Protein AF-A0A0B4FR63-F1 (afdb_monomer_lite)

Secondary structure (DSSP, 8-state):
--TTPPPHHHHHHHHHTSTTT-TT-SSPPPHHHHHHHHHS---S-HHHHHHHPPPPPHHHHHHHHHHHHH---TT--TTTTEEEEE---GGGPPPPEEEEEHHHHHHHHHHHHHHHHHTTS--TT-----B-TTSPBP-

Structure (mmCIF, N/CA/C/O backbone):
data_AF-A0A0B4FR63-F1
#
_entry.id   AF-A0A0B4FR63-F1
#
loop_
_atom_site.group_PDB
_atom_site.id
_atom_site.type_symbol
_atom_site.label_atom_id
_atom_site.label_alt_id
_atom_site.label_comp_id
_atom_site.label_asym_id
_atom_site.label_entity_id
_atom_site.label_seq_id
_atom_site.pdbx_PDB_ins_code
_atom_site.Cartn_x
_atom_site.Cartn_y
_atom_site.Cartn_z
_atom_site.occupancy
_atom_site.B_iso_or_equiv
_atom_site.auth_seq_id
_atom_site.auth_comp_id
_atom_site.auth_asym_id
_atom_site.auth_atom_id
_atom_site.pdbx_PDB_model_num
ATOM 1 N N . MET A 1 1 ? -3.859 -12.995 -18.067 1.00 44.59 1 MET A N 1
ATOM 2 C CA . MET A 1 1 ? -3.593 -12.112 -16.910 1.00 44.59 1 MET A CA 1
ATOM 3 C C . MET A 1 1 ? -2.427 -12.689 -16.128 1.00 44.59 1 MET A C 1
ATOM 5 O O . MET A 1 1 ? -2.261 -13.903 -16.166 1.00 44.59 1 MET A O 1
ATOM 9 N N . ALA A 1 2 ? -1.601 -11.862 -15.480 1.00 49.06 2 ALA A N 1
ATOM 10 C CA . ALA A 1 2 ? -0.575 -12.390 -14.583 1.00 49.06 2 ALA A CA 1
ATOM 11 C C . ALA A 1 2 ? -1.277 -13.197 -13.469 1.00 49.06 2 ALA A C 1
ATOM 13 O O . ALA A 1 2 ? -2.209 -12.660 -12.874 1.00 49.06 2 ALA A O 1
ATOM 14 N N . PRO A 1 3 ? -0.892 -14.460 -13.215 1.00 52.97 3 PRO A N 1
ATOM 15 C CA . PRO A 1 3 ? -1.613 -15.349 -12.296 1.00 52.97 3 PRO A CA 1
ATOM 16 C C . PRO A 1 3 ? -1.671 -14.834 -10.847 1.00 52.97 3 PRO A C 1
ATOM 18 O O . PRO A 1 3 ? -2.542 -15.253 -10.097 1.00 52.97 3 PRO A O 1
ATOM 21 N N . ASP A 1 4 ? -0.809 -13.877 -10.488 1.00 72.12 4 ASP A N 1
ATOM 22 C CA . ASP A 1 4 ? -0.713 -13.294 -9.142 1.00 72.12 4 ASP A CA 1
ATOM 23 C C . ASP A 1 4 ? -1.344 -11.891 -9.020 1.00 72.12 4 ASP A C 1
ATOM 25 O O . ASP A 1 4 ? -1.110 -11.194 -8.026 1.00 72.12 4 ASP A O 1
ATOM 29 N N . ALA A 1 5 ? -2.060 -11.424 -10.050 1.00 78.81 5 ALA A N 1
ATOM 30 C CA . ALA A 1 5 ? -2.676 -10.099 -10.061 1.00 78.81 5 ALA A CA 1
ATOM 31 C C . ALA A 1 5 ? -4.055 -10.110 -9.393 1.00 78.81 5 ALA A C 1
ATOM 33 O O . ALA A 1 5 ? -4.851 -11.024 -9.598 1.00 78.81 5 ALA A O 1
ATOM 34 N N . TYR A 1 6 ? -4.350 -9.052 -8.641 1.00 85.44 6 TYR A N 1
ATOM 35 C CA . TYR A 1 6 ? -5.663 -8.856 -8.038 1.00 85.44 6 TYR A CA 1
ATOM 36 C C . TYR A 1 6 ? -6.679 -8.372 -9.069 1.00 85.44 6 TYR A C 1
ATOM 38 O O . TYR A 1 6 ? -6.385 -7.478 -9.867 1.00 85.44 6 TYR A O 1
ATOM 46 N N . THR A 1 7 ? -7.890 -8.925 -9.030 1.00 86.38 7 THR A N 1
ATOM 47 C CA . THR A 1 7 ? -9.009 -8.373 -9.797 1.00 86.38 7 THR A CA 1
ATOM 48 C C . THR A 1 7 ? -9.487 -7.069 -9.165 1.00 86.38 7 THR A C 1
ATOM 50 O O . THR A 1 7 ? -9.298 -6.809 -7.973 1.00 86.38 7 THR A O 1
ATOM 53 N N . LEU A 1 8 ? -10.140 -6.230 -9.961 1.00 85.69 8 LEU A N 1
ATOM 54 C CA . LEU A 1 8 ? -10.740 -4.997 -9.467 1.00 85.69 8 LEU A CA 1
ATOM 55 C C . LEU A 1 8 ? -11.798 -5.277 -8.385 1.00 85.69 8 LEU A C 1
ATOM 57 O O . LEU A 1 8 ? -11.813 -4.605 -7.355 1.00 85.69 8 LEU A O 1
ATOM 61 N N . GLU A 1 9 ? -12.624 -6.305 -8.570 1.00 86.25 9 GLU A N 1
ATOM 62 C CA . GLU A 1 9 ? -13.534 -6.835 -7.548 1.00 86.25 9 GLU A CA 1
ATOM 63 C C . GLU A 1 9 ? -12.838 -7.105 -6.205 1.00 86.25 9 GLU A C 1
ATOM 65 O O . GLU A 1 9 ? -13.319 -6.636 -5.169 1.00 86.25 9 GLU A O 1
ATOM 70 N N . GLN A 1 10 ? -11.697 -7.803 -6.218 1.00 88.31 10 GLN A N 1
ATOM 71 C CA . GLN A 1 10 ? -10.916 -8.116 -5.016 1.00 88.31 10 GLN A CA 1
ATOM 72 C C . GLN A 1 10 ? -10.396 -6.847 -4.333 1.00 88.31 10 GLN A C 1
ATOM 74 O O . GLN A 1 10 ? -10.532 -6.691 -3.118 1.00 88.31 10 GLN A O 1
ATOM 79 N N . VAL A 1 11 ? -9.856 -5.903 -5.110 1.00 89.62 11 VAL A N 1
ATOM 80 C CA . VAL A 1 11 ? -9.369 -4.616 -4.587 1.00 89.62 11 VAL A CA 1
ATOM 81 C C . VAL A 1 11 ? -10.511 -3.819 -3.950 1.00 89.62 11 VAL A C 1
ATOM 83 O O . VAL A 1 11 ? -10.371 -3.298 -2.842 1.00 89.62 11 VAL A O 1
ATOM 86 N N . LEU A 1 12 ? -11.671 -3.753 -4.606 1.00 89.31 12 LEU A N 1
ATOM 87 C CA . LEU A 1 12 ? -12.830 -3.009 -4.110 1.00 89.31 12 LEU A CA 1
ATOM 88 C C . LEU A 1 12 ? -13.507 -3.689 -2.911 1.00 89.31 12 LEU A C 1
ATOM 90 O O . LEU A 1 12 ? -14.084 -3.001 -2.067 1.00 89.31 12 LEU A O 1
ATOM 94 N N . ALA A 1 13 ? -13.447 -5.018 -2.802 1.00 88.56 13 ALA A N 1
ATOM 95 C CA . ALA A 1 13 ? -13.888 -5.741 -1.610 1.00 88.56 13 ALA A CA 1
ATOM 96 C C . ALA A 1 13 ? -13.072 -5.321 -0.378 1.00 88.56 13 ALA A C 1
ATOM 98 O O . ALA A 1 13 ? -13.659 -4.929 0.628 1.00 88.56 13 ALA A O 1
ATOM 99 N N . VAL A 1 14 ? -11.740 -5.289 -0.490 1.00 90.94 14 VAL A N 1
ATOM 100 C CA . VAL A 1 14 ? -10.850 -4.836 0.593 1.00 90.94 14 VAL A CA 1
ATOM 101 C C . VAL A 1 14 ? -11.034 -3.346 0.887 1.00 90.94 14 VAL A C 1
ATOM 103 O O . VAL A 1 14 ? -11.117 -2.954 2.051 1.00 90.94 14 VAL A O 1
ATOM 106 N N . ALA A 1 15 ? -11.162 -2.507 -0.147 1.00 90.94 15 ALA A N 1
ATOM 107 C CA . ALA A 1 15 ? -11.343 -1.065 0.013 1.00 90.94 15 ALA A CA 1
ATOM 108 C C . ALA A 1 15 ? -12.564 -0.721 0.883 1.00 90.94 15 ALA A C 1
ATOM 110 O O . ALA A 1 15 ? -12.473 0.151 1.744 1.00 90.94 15 ALA A O 1
ATOM 111 N N . ARG A 1 16 ? -13.684 -1.436 0.720 1.00 89.56 16 ARG A N 1
ATOM 112 C CA . ARG A 1 16 ? -14.913 -1.236 1.512 1.00 89.56 16 ARG A CA 1
ATOM 113 C C . ARG A 1 16 ? -14.764 -1.538 3.002 1.00 89.56 16 ARG A C 1
ATOM 115 O O . ARG A 1 16 ? -15.549 -1.032 3.794 1.00 89.56 16 ARG A O 1
ATOM 122 N N . SER A 1 17 ? -13.765 -2.324 3.380 1.00 91.19 17 SER A N 1
ATOM 123 C CA . SER A 1 17 ? -13.453 -2.641 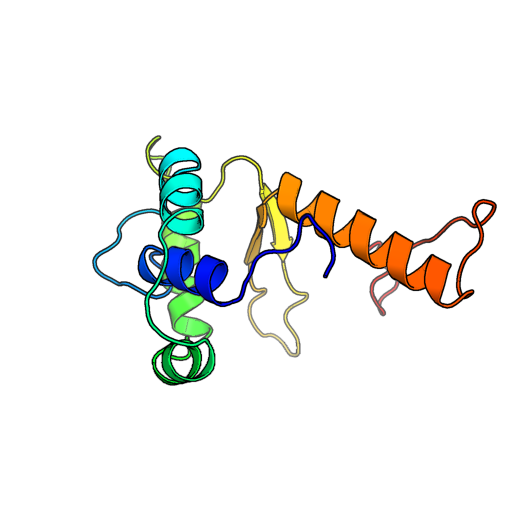4.776 1.00 91.19 17 SER A CA 1
ATOM 124 C C . SER A 1 17 ? -12.266 -1.837 5.306 1.00 91.19 17 SER A C 1
ATOM 126 O O . SER A 1 17 ? -11.777 -2.114 6.397 1.00 91.19 17 SER A O 1
ATOM 128 N N . HIS A 1 18 ? -11.784 -0.839 4.558 1.00 93.75 18 HIS A N 1
ATOM 129 C CA . HIS A 1 18 ? -10.640 -0.028 4.953 1.00 93.75 18 HIS A CA 1
ATOM 130 C C . HIS A 1 18 ? -11.082 1.335 5.517 1.00 93.75 18 HIS A C 1
ATOM 132 O O . HIS A 1 18 ? -11.909 2.010 4.894 1.00 93.75 18 HIS A O 1
ATOM 138 N N . PRO A 1 19 ? -10.456 1.838 6.602 1.00 95.06 19 PRO A N 1
ATOM 139 C CA . PRO A 1 19 ? -10.763 3.145 7.208 1.00 95.06 19 PRO A CA 1
ATOM 140 C C . PRO A 1 19 ? -10.568 4.359 6.284 1.00 95.06 19 PRO A C 1
ATOM 142 O O . PRO A 1 19 ? -10.944 5.477 6.628 1.00 95.06 19 PRO A O 1
ATOM 145 N N . PHE A 1 20 ? -9.959 4.161 5.114 1.00 93.25 20 PHE A N 1
ATOM 146 C CA . PHE A 1 20 ? -9.852 5.202 4.089 1.00 93.25 20 PHE A CA 1
ATOM 147 C C . PHE A 1 20 ? -11.189 5.464 3.395 1.00 93.25 20 PHE A C 1
ATOM 149 O O . PHE A 1 20 ? -11.461 6.603 3.022 1.00 93.25 20 PHE A O 1
ATOM 156 N N . TYR A 1 21 ? -12.019 4.433 3.242 1.00 90.88 21 TYR A N 1
ATOM 157 C CA . TYR A 1 21 ? -13.271 4.504 2.493 1.00 90.88 21 TYR A CA 1
ATOM 158 C C . TYR A 1 21 ? -14.500 4.340 3.391 1.00 90.88 21 TYR A C 1
ATOM 160 O O . TYR A 1 21 ? -15.525 4.965 3.123 1.00 90.88 21 TYR A O 1
ATOM 168 N N . GLU A 1 22 ? -14.394 3.559 4.469 1.00 91.06 22 GLU A N 1
ATOM 169 C CA . GLU A 1 22 ? -15.482 3.311 5.413 1.00 91.06 22 GLU A CA 1
ATOM 170 C C . GLU A 1 22 ? -15.149 3.891 6.793 1.00 91.06 22 GLU A C 1
ATOM 172 O O . GLU A 1 22 ? -14.216 3.460 7.469 1.00 91.06 22 GLU A O 1
ATOM 177 N N . ARG A 1 23 ? -15.922 4.893 7.223 1.00 88.31 23 ARG A N 1
ATOM 178 C CA . ARG A 1 23 ? -15.644 5.660 8.451 1.00 88.31 23 ARG A CA 1
ATOM 179 C C . ARG A 1 23 ? -15.941 4.875 9.721 1.00 88.31 23 ARG A C 1
ATOM 181 O O . ARG A 1 23 ? -15.418 5.228 10.774 1.00 88.31 23 ARG A O 1
ATOM 188 N N . THR A 1 24 ? -16.779 3.848 9.625 1.00 92.50 24 THR A N 1
ATOM 189 C CA . THR A 1 24 ? -17.094 2.958 10.747 1.00 92.50 24 THR A CA 1
ATOM 190 C C . THR A 1 24 ? -15.954 1.987 11.071 1.00 92.50 24 THR A C 1
ATOM 192 O O . THR A 1 24 ? -15.939 1.416 12.158 1.00 92.50 24 THR A O 1
ATOM 195 N N . MET A 1 25 ? -14.963 1.838 10.182 1.00 94.62 25 MET A N 1
ATOM 196 C CA . MET A 1 25 ? -13.803 0.972 10.404 1.00 94.62 25 MET A CA 1
ATOM 197 C C . MET A 1 25 ? -12.711 1.687 11.210 1.00 94.62 25 MET A C 1
ATOM 199 O O . MET A 1 25 ? -12.228 2.765 10.848 1.00 94.62 25 MET A O 1
ATOM 203 N N . THR A 1 26 ? -12.268 1.056 12.297 1.00 95.56 26 THR A N 1
ATOM 204 C CA . THR A 1 26 ? -11.186 1.585 13.143 1.00 95.56 26 THR A CA 1
ATOM 205 C C . THR A 1 26 ? -9.806 1.275 12.564 1.00 95.56 26 THR A C 1
ATOM 207 O O . THR A 1 26 ? -8.968 2.172 12.466 1.00 95.56 26 THR A O 1
ATOM 210 N N . TYR A 1 27 ? -9.578 0.039 12.118 1.00 96.56 27 TYR A N 1
ATOM 211 C CA . TYR A 1 27 ? -8.292 -0.434 11.597 1.00 96.56 27 TYR A CA 1
ATOM 212 C C . TYR A 1 27 ? -8.446 -1.054 10.207 1.00 96.56 27 TYR A C 1
ATOM 214 O O . TYR A 1 27 ? -9.556 -1.450 9.846 1.00 96.56 27 TYR A O 1
ATOM 222 N N . PRO A 1 28 ? -7.362 -1.130 9.414 1.00 95.00 28 PRO A N 1
ATOM 223 C CA . PRO A 1 28 ? -7.358 -1.934 8.199 1.00 95.00 28 PRO A CA 1
ATOM 224 C C . PRO A 1 28 ? -7.667 -3.408 8.508 1.00 95.00 28 PRO A C 1
ATOM 226 O O . PRO A 1 28 ? -7.339 -3.878 9.603 1.00 95.00 28 PRO A O 1
ATOM 229 N N . PRO A 1 29 ? -8.252 -4.150 7.554 1.00 94.19 29 PRO A N 1
ATOM 230 C CA . PRO A 1 29 ? -8.465 -5.582 7.718 1.00 94.19 29 PRO A CA 1
ATOM 231 C C . PRO A 1 29 ? -7.125 -6.303 7.911 1.00 94.19 29 PRO A C 1
ATOM 233 O O . PRO A 1 29 ? -6.096 -5.905 7.361 1.00 94.19 29 PRO A O 1
ATOM 236 N N . ASP A 1 30 ? -7.129 -7.360 8.718 1.00 93.44 30 ASP A N 1
ATOM 237 C CA . ASP A 1 30 ? -5.957 -8.214 8.897 1.00 93.44 30 ASP A CA 1
ATOM 238 C C . ASP A 1 30 ? -5.762 -9.172 7.701 1.00 93.44 30 ASP A C 1
ATOM 240 O O . ASP A 1 30 ? -6.662 -9.312 6.867 1.00 93.44 30 ASP A O 1
ATOM 244 N N . PRO A 1 31 ? -4.599 -9.843 7.576 1.00 90.44 31 PRO A N 1
ATOM 245 C CA . PRO A 1 31 ? -4.329 -10.718 6.434 1.00 90.44 31 PRO A CA 1
ATOM 246 C C . PRO A 1 31 ? -5.358 -11.841 6.239 1.00 90.44 31 PRO A C 1
ATOM 248 O O . PRO A 1 31 ? -5.672 -12.188 5.103 1.00 90.44 31 PRO A O 1
ATOM 251 N N . ALA A 1 32 ? -5.910 -12.386 7.328 1.00 92.50 32 ALA A N 1
ATOM 252 C CA . ALA A 1 32 ? -6.927 -13.432 7.253 1.00 92.50 32 ALA A CA 1
ATOM 253 C C . ALA A 1 32 ? -8.245 -12.886 6.682 1.00 92.50 32 ALA A C 1
ATOM 255 O O . ALA A 1 32 ? -8.842 -13.493 5.794 1.00 92.50 32 ALA A O 1
ATOM 256 N N . THR A 1 33 ? -8.660 -11.704 7.136 1.00 93.50 33 THR A N 1
ATOM 257 C CA . THR A 1 33 ? -9.837 -10.989 6.633 1.00 93.50 33 THR A CA 1
ATOM 258 C C . THR A 1 33 ? -9.648 -10.588 5.172 1.00 93.50 33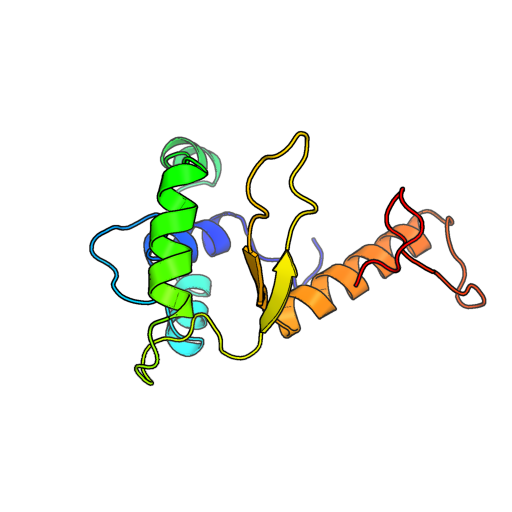 THR A C 1
ATOM 260 O O . THR A 1 33 ? -10.565 -10.736 4.370 1.00 93.50 33 THR A O 1
ATOM 263 N N . VAL A 1 34 ? -8.453 -10.124 4.789 1.00 91.75 34 VAL A N 1
ATOM 264 C CA . VAL A 1 34 ? -8.125 -9.795 3.393 1.00 91.75 34 VAL A CA 1
ATOM 265 C C . VAL A 1 34 ? -8.270 -11.022 2.492 1.00 91.75 34 VAL A C 1
ATOM 267 O O . VAL A 1 34 ? -8.918 -10.914 1.454 1.00 91.75 34 VAL A O 1
ATOM 270 N N . ALA A 1 35 ? -7.742 -12.183 2.893 1.00 90.56 35 ALA A N 1
ATOM 271 C CA . ALA A 1 35 ? -7.885 -13.422 2.124 1.00 90.56 35 ALA A CA 1
ATOM 272 C C . ALA A 1 35 ? -9.363 -13.815 1.943 1.00 90.56 35 ALA A C 1
ATOM 274 O O . ALA A 1 35 ? -9.808 -14.070 0.828 1.00 90.56 35 ALA A O 1
ATOM 275 N N . GLN A 1 36 ? -10.164 -13.744 3.011 1.00 91.44 36 GLN A N 1
ATOM 276 C CA . GLN A 1 36 ? -11.604 -14.024 2.936 1.00 91.44 36 GLN A CA 1
ATOM 277 C C . GLN A 1 36 ? -12.350 -13.062 2.000 1.00 91.44 36 GLN A C 1
ATOM 279 O O . GLN A 1 36 ? -13.220 -13.483 1.238 1.00 91.44 36 GLN A O 1
ATOM 284 N N . LEU A 1 37 ? -12.015 -11.768 2.038 1.00 89.31 37 LEU A N 1
ATOM 285 C CA . LEU A 1 37 ? -12.604 -10.769 1.143 1.00 89.31 37 LEU A CA 1
ATOM 286 C C . LEU A 1 37 ? -12.222 -11.030 -0.319 1.00 89.31 37 LEU A C 1
ATOM 288 O O . LEU A 1 37 ? -13.057 -10.838 -1.202 1.00 89.31 37 LEU A O 1
ATOM 292 N N . GLN A 1 38 ? -10.999 -11.496 -0.572 1.00 86.31 38 GLN A N 1
ATOM 293 C CA . GLN A 1 38 ? -10.515 -11.841 -1.911 1.00 86.31 38 GLN A CA 1
ATOM 294 C C . GLN A 1 38 ? -11.164 -13.107 -2.482 1.00 86.31 38 GLN A C 1
ATOM 296 O O . GLN A 1 38 ? -11.375 -13.177 -3.694 1.00 86.31 38 GLN A O 1
ATOM 301 N N . ASP A 1 39 ? -11.518 -14.065 -1.624 1.00 84.81 39 ASP A N 1
ATOM 302 C CA . ASP A 1 39 ? -12.218 -15.298 -2.007 1.00 84.81 39 ASP A CA 1
ATOM 303 C C . ASP A 1 39 ? -13.735 -15.096 -2.155 1.00 84.81 39 ASP A C 1
ATOM 305 O O . ASP A 1 39 ? -14.441 -15.904 -2.773 1.00 84.81 39 ASP A O 1
ATOM 309 N N . SER A 1 40 ? -14.266 -14.006 -1.595 1.00 72.56 40 SER A N 1
ATOM 310 C CA . SER A 1 40 ? -15.685 -13.691 -1.687 1.00 72.56 40 SER A CA 1
ATOM 311 C C . SER A 1 40 ? -16.074 -13.327 -3.127 1.00 72.56 40 SER A C 1
ATOM 313 O O . SER A 1 40 ? -15.633 -12.331 -3.698 1.00 72.56 40 SER A O 1
ATOM 315 N N . LYS A 1 41 ? -16.941 -14.142 -3.741 1.00 61.19 41 LYS A N 1
ATOM 316 C CA . LYS A 1 41 ? -17.492 -13.860 -5.075 1.00 61.19 41 LYS A CA 1
ATOM 317 C C . LYS A 1 41 ? -18.448 -12.667 -5.003 1.00 61.19 41 LYS A C 1
ATOM 319 O O . LYS A 1 41 ? -19.634 -12.830 -4.696 1.00 61.19 41 LYS A O 1
ATOM 324 N N . ALA A 1 42 ? -17.960 -11.466 -5.297 1.00 58.41 42 ALA A N 1
ATOM 325 C CA . ALA A 1 42 ? -18.822 -10.310 -5.496 1.00 58.41 42 ALA A CA 1
ATOM 326 C C . ALA A 1 42 ? -19.682 -10.524 -6.756 1.00 58.41 42 ALA A C 1
ATOM 328 O O . ALA A 1 42 ? -19.180 -10.776 -7.841 1.00 58.41 42 ALA A O 1
ATOM 329 N N . ARG A 1 43 ? -21.011 -10.439 -6.620 1.00 56.59 43 ARG A N 1
ATOM 330 C CA . ARG A 1 43 ? -21.980 -10.696 -7.710 1.00 56.59 43 ARG A CA 1
ATOM 331 C C . ARG A 1 43 ? -22.219 -9.496 -8.643 1.00 56.59 43 ARG A C 1
ATOM 333 O O . ARG A 1 43 ? -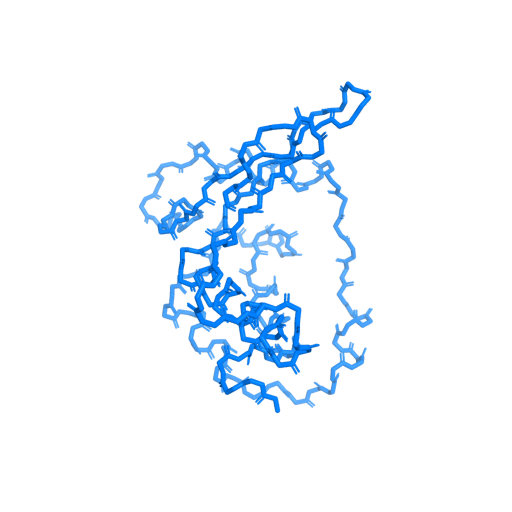23.200 -9.486 -9.381 1.00 56.59 43 ARG A O 1
ATOM 340 N N . ARG A 1 44 ? -21.406 -8.442 -8.561 1.00 58.69 44 ARG A N 1
ATOM 341 C CA . ARG A 1 44 ? -21.585 -7.203 -9.337 1.00 58.69 44 ARG A CA 1
ATOM 342 C C . ARG A 1 44 ? -20.390 -7.020 -10.253 1.00 58.69 44 ARG A C 1
ATOM 344 O O . ARG A 1 44 ? -19.276 -7.040 -9.758 1.00 58.69 44 ARG A O 1
ATOM 351 N N . GLY A 1 45 ? -20.651 -6.779 -11.536 1.00 66.88 45 GLY A N 1
ATOM 352 C CA . GLY A 1 45 ? -19.594 -6.497 -12.501 1.00 66.88 45 GLY A CA 1
ATOM 353 C C . GLY A 1 45 ? -18.783 -5.247 -12.144 1.00 66.88 45 GLY A C 1
ATOM 354 O O . GLY A 1 45 ? -19.319 -4.272 -11.602 1.00 66.88 45 GLY A O 1
ATOM 355 N N . ASP A 1 46 ? -17.501 -5.294 -12.499 1.00 69.69 46 ASP A N 1
ATOM 356 C CA . ASP A 1 46 ? -16.455 -4.291 -12.265 1.00 69.69 46 ASP A CA 1
ATOM 357 C C . ASP A 1 46 ? -16.894 -2.827 -12.456 1.00 69.69 46 ASP A C 1
ATOM 359 O O . ASP A 1 46 ? -16.614 -1.966 -11.618 1.00 69.69 46 ASP A O 1
ATOM 363 N N . GLU A 1 47 ? -17.631 -2.522 -13.527 1.00 74.62 47 GLU A N 1
ATOM 364 C CA . GLU A 1 47 ? -18.026 -1.147 -13.862 1.00 74.62 47 GLU A CA 1
ATOM 365 C C . GLU A 1 47 ? -18.991 -0.535 -12.832 1.00 74.62 47 GLU A C 1
ATOM 367 O O . GLU A 1 47 ? -18.862 0.629 -12.442 1.00 74.62 47 GLU A O 1
ATOM 372 N N . ALA A 1 48 ? -19.951 -1.326 -12.346 1.00 76.31 48 ALA A N 1
ATOM 373 C CA . ALA A 1 48 ? -20.898 -0.876 -11.330 1.00 76.31 48 ALA A CA 1
ATOM 374 C C . ALA A 1 48 ? -20.206 -0.672 -9.975 1.00 76.31 48 ALA A C 1
ATOM 376 O O . ALA A 1 48 ? -20.598 0.201 -9.198 1.00 76.31 48 ALA A O 1
ATOM 377 N N . LEU A 1 49 ? -19.174 -1.472 -9.692 1.00 75.75 49 LEU A N 1
ATOM 378 C CA . LEU A 1 49 ? -18.381 -1.361 -8.475 1.00 75.75 49 LEU A CA 1
ATOM 379 C C . LEU A 1 49 ? -17.509 -0.100 -8.486 1.00 75.75 49 LEU A C 1
ATOM 381 O O . LEU A 1 49 ? -17.506 0.630 -7.496 1.00 75.75 49 LEU A O 1
ATOM 385 N N . LEU A 1 50 ? -16.841 0.195 -9.605 1.00 81.62 50 LEU A N 1
ATOM 386 C CA . LEU A 1 50 ? -16.048 1.416 -9.782 1.00 81.62 50 LEU A CA 1
ATOM 387 C C . LEU A 1 50 ? -16.890 2.683 -9.633 1.00 81.62 50 LEU A C 1
ATOM 389 O O . LEU A 1 50 ? -16.507 3.585 -8.895 1.00 81.62 50 LEU A O 1
ATOM 393 N N . LYS A 1 51 ? -18.057 2.748 -10.287 1.00 84.94 51 LYS A N 1
ATOM 394 C CA . LYS A 1 51 ? -18.949 3.923 -10.215 1.00 84.94 51 LYS A CA 1
ATOM 395 C C . LYS A 1 51 ? -19.468 4.190 -8.801 1.00 84.94 51 LYS A C 1
ATOM 397 O O . LYS A 1 51 ? -19.764 5.331 -8.462 1.00 84.94 51 LYS A O 1
ATOM 402 N N . ALA A 1 52 ? -19.585 3.149 -7.979 1.00 81.25 52 ALA A N 1
ATOM 403 C CA . ALA A 1 52 ? -20.001 3.277 -6.587 1.00 81.25 52 ALA A CA 1
ATOM 404 C C . ALA A 1 52 ? -18.859 3.714 -5.650 1.00 81.25 52 ALA A C 1
ATOM 406 O O . ALA A 1 52 ? -19.127 4.119 -4.514 1.00 81.25 52 ALA A O 1
ATOM 407 N N . GLN A 1 53 ? -17.600 3.632 -6.094 1.00 84.75 53 GLN A N 1
ATOM 408 C CA . GLN A 1 53 ? -16.446 3.959 -5.269 1.00 84.75 53 GLN A CA 1
ATOM 409 C C . GLN A 1 53 ? -16.309 5.475 -5.116 1.00 84.75 53 GLN A C 1
ATOM 411 O O . GLN A 1 53 ? -16.089 6.209 -6.079 1.00 84.75 53 GLN A O 1
ATOM 416 N N . LYS A 1 54 ? -16.417 5.959 -3.877 1.00 84.25 54 LYS A N 1
ATOM 417 C CA . LYS A 1 54 ? -16.287 7.389 -3.586 1.00 84.25 54 LYS A CA 1
ATOM 418 C C . LYS A 1 54 ? -14.824 7.829 -3.715 1.00 84.25 54 LYS A C 1
ATOM 420 O O . LYS A 1 54 ? -13.960 7.209 -3.089 1.00 84.25 54 LYS A O 1
ATOM 425 N N . PRO A 1 55 ? -14.538 8.917 -4.451 1.00 88.25 55 PRO A N 1
ATOM 426 C CA . PRO A 1 55 ? -13.221 9.537 -4.431 1.00 88.25 55 PRO A CA 1
ATOM 427 C C . PRO A 1 55 ? -12.849 9.984 -3.013 1.00 88.25 55 PRO A C 1
ATOM 429 O O . PRO A 1 55 ? -13.696 10.488 -2.271 1.00 88.25 55 PRO A O 1
ATOM 432 N N . ILE A 1 56 ? -11.576 9.832 -2.648 1.00 89.81 56 ILE A N 1
ATOM 433 C CA . ILE A 1 56 ? -11.037 10.340 -1.383 1.00 89.81 56 ILE A CA 1
ATOM 434 C C . ILE A 1 56 ? -10.243 11.616 -1.650 1.00 89.81 56 ILE A C 1
ATOM 436 O O . ILE A 1 56 ? -9.420 11.681 -2.563 1.00 89.81 56 ILE A O 1
ATOM 440 N N . CYS A 1 57 ? -10.436 12.617 -0.797 1.00 89.88 57 CYS A N 1
ATOM 441 C CA . CYS A 1 57 ? -9.626 13.826 -0.797 1.00 89.88 57 CYS A CA 1
ATOM 442 C C . CYS A 1 57 ? -8.324 13.621 -0.011 1.00 89.88 57 CYS A C 1
ATOM 444 O O . CYS A 1 57 ? -8.336 13.114 1.113 1.00 89.88 57 CYS A O 1
ATOM 446 N N . LYS A 1 58 ? -7.205 14.132 -0.542 1.00 86.81 58 LYS A N 1
ATOM 447 C CA . LYS A 1 58 ? -5.873 14.073 0.098 1.00 86.81 58 LYS A CA 1
ATOM 448 C C . LYS A 1 58 ? -5.894 14.526 1.569 1.00 86.81 58 LYS A C 1
ATOM 450 O O . LYS A 1 58 ? -5.269 13.902 2.420 1.00 86.81 58 LYS A O 1
ATOM 455 N N . ARG A 1 59 ? -6.657 15.581 1.883 1.00 88.38 59 ARG A N 1
ATOM 456 C CA . ARG A 1 59 ? -6.831 16.102 3.252 1.00 88.38 59 ARG A CA 1
ATOM 457 C C . ARG A 1 59 ? -7.419 15.069 4.216 1.00 88.38 59 ARG A C 1
ATOM 459 O O . ARG A 1 59 ? -6.988 14.994 5.362 1.00 88.38 59 ARG A O 1
ATOM 466 N N . ASP A 1 60 ? -8.414 14.311 3.773 1.00 89.94 60 ASP A N 1
ATOM 467 C CA . ASP A 1 60 ? -9.097 13.339 4.627 1.00 89.94 60 ASP A CA 1
ATOM 468 C C . ASP A 1 60 ? -8.235 12.087 4.799 1.00 89.94 60 ASP A C 1
ATOM 470 O O . ASP A 1 60 ? -8.123 11.565 5.908 1.00 89.94 60 ASP A O 1
ATOM 474 N N . LEU A 1 61 ? -7.520 11.697 3.739 1.00 91.00 61 LEU A N 1
ATOM 475 C CA . LEU A 1 61 ? -6.522 10.635 3.789 1.00 91.00 61 LEU A CA 1
ATOM 476 C C . LEU A 1 61 ? -5.450 10.920 4.854 1.00 91.00 61 LEU A C 1
ATOM 478 O O . LEU A 1 61 ? -5.160 10.050 5.670 1.00 91.00 61 LEU A O 1
ATOM 482 N N . TYR A 1 62 ? -4.926 12.149 4.924 1.00 90.00 62 TYR A N 1
ATOM 483 C CA . TYR A 1 62 ? -3.935 12.519 5.942 1.00 90.00 62 TYR A CA 1
ATOM 484 C C . TYR A 1 62 ? -4.415 12.329 7.373 1.00 90.00 62 TYR A C 1
ATOM 486 O O . TYR A 1 62 ? -3.655 11.829 8.198 1.00 90.00 62 TYR A O 1
ATOM 494 N N . LYS A 1 63 ? -5.665 12.696 7.671 1.00 92.81 63 LYS A N 1
ATOM 495 C CA . LYS A 1 63 ? -6.226 12.531 9.018 1.00 92.81 63 LYS A CA 1
ATOM 496 C C . LYS A 1 63 ? -6.246 11.059 9.424 1.00 92.81 63 LYS A C 1
ATOM 498 O O . LYS A 1 63 ? -5.857 10.722 10.540 1.00 92.81 63 LYS A O 1
ATOM 503 N N . VAL A 1 64 ? -6.661 10.183 8.507 1.00 95.06 64 VAL A N 1
ATOM 504 C CA . VAL A 1 64 ? -6.709 8.738 8.763 1.00 95.06 64 VAL A CA 1
ATOM 505 C C . VAL A 1 64 ? -5.301 8.157 8.884 1.00 95.06 64 VAL A C 1
ATOM 507 O O . VAL A 1 64 ? -5.039 7.414 9.826 1.00 95.06 64 VAL A O 1
ATOM 510 N N . ILE A 1 65 ? -4.377 8.529 7.994 1.00 94.06 65 ILE A N 1
ATOM 511 C CA . ILE A 1 65 ? -2.978 8.081 8.051 1.00 94.06 65 ILE A CA 1
ATOM 512 C C . ILE A 1 65 ? -2.324 8.510 9.364 1.00 94.06 65 ILE A C 1
ATOM 514 O O . ILE A 1 65 ? -1.736 7.677 10.042 1.00 94.06 65 ILE A O 1
ATOM 518 N N . GLN A 1 66 ? -2.447 9.780 9.752 1.00 93.50 66 GLN A N 1
ATOM 519 C CA . GLN A 1 66 ? -1.854 10.292 10.987 1.00 93.50 66 GLN A CA 1
ATOM 520 C C . GLN A 1 66 ? -2.365 9.521 12.209 1.00 93.50 66 GLN A C 1
ATOM 522 O O . GLN A 1 66 ? -1.570 9.133 13.062 1.00 93.50 66 GLN A O 1
ATOM 527 N N . ARG A 1 67 ? -3.675 9.241 12.268 1.00 95.81 67 ARG A N 1
ATOM 528 C CA . ARG A 1 67 ? -4.259 8.385 13.309 1.00 95.81 67 ARG A CA 1
ATOM 529 C C . ARG A 1 67 ? -3.624 6.993 13.296 1.00 95.81 67 ARG A C 1
ATOM 531 O O . ARG A 1 67 ? -3.122 6.551 14.319 1.00 95.81 67 ARG A O 1
ATOM 538 N N . LEU A 1 68 ? -3.629 6.314 12.149 1.00 96.12 68 LEU A N 1
ATOM 539 C CA . LEU A 1 68 ? -3.155 4.931 12.029 1.00 96.12 68 LEU A CA 1
ATOM 540 C C . LEU A 1 68 ? -1.642 4.781 12.243 1.00 96.12 68 LEU A C 1
ATOM 542 O O . LEU A 1 68 ? -1.189 3.727 12.675 1.00 96.12 68 LEU A O 1
ATOM 546 N N . VAL A 1 69 ? -0.839 5.799 11.937 1.00 94.06 69 VAL A N 1
ATOM 547 C CA . VAL A 1 69 ? 0.608 5.761 12.186 1.00 94.06 69 VAL A CA 1
ATOM 548 C C . VAL A 1 69 ? 0.909 5.920 13.675 1.00 94.06 69 VAL A C 1
ATOM 550 O O . VAL A 1 69 ? 1.758 5.198 14.195 1.00 94.06 69 VAL A O 1
ATOM 553 N N . ASN A 1 70 ? 0.204 6.825 14.356 1.00 94.56 70 ASN A N 1
ATOM 554 C CA . ASN A 1 70 ? 0.446 7.128 15.768 1.00 94.56 70 ASN A CA 1
ATOM 555 C C . ASN A 1 70 ? -0.215 6.129 16.729 1.00 94.56 70 ASN A C 1
ATOM 557 O O . ASN A 1 70 ? 0.177 6.054 17.889 1.00 94.56 70 ASN A O 1
ATOM 561 N N . ASP A 1 71 ? -1.200 5.363 16.260 1.00 96.25 71 ASP A N 1
ATOM 562 C CA . ASP A 1 71 ? -1.846 4.324 17.055 1.00 96.25 71 ASP A CA 1
ATOM 563 C C . ASP A 1 71 ? -0.961 3.065 17.151 1.00 96.25 71 ASP A C 1
ATOM 565 O O . ASP A 1 71 ? -0.550 2.465 16.145 1.00 96.25 71 ASP A O 1
ATOM 569 N N . VAL A 1 72 ? -0.645 2.679 18.388 1.00 95.06 72 VAL A N 1
ATOM 570 C CA . VAL A 1 72 ? 0.205 1.534 18.740 1.00 95.06 72 VAL A CA 1
ATOM 571 C C . VAL A 1 72 ? -0.582 0.318 19.228 1.00 95.06 72 VAL A C 1
ATOM 573 O O . VAL A 1 72 ? 0.040 -0.668 19.621 1.00 95.06 72 VAL A O 1
ATOM 576 N N . ASP A 1 73 ? -1.917 0.349 19.175 1.00 96.75 73 ASP A N 1
ATOM 577 C CA . ASP A 1 73 ? -2.748 -0.808 19.502 1.00 96.75 73 ASP A CA 1
ATOM 578 C C . ASP A 1 73 ? -2.338 -2.023 18.641 1.00 96.75 73 ASP A C 1
ATOM 580 O O . ASP A 1 73 ? -2.179 -1.903 17.420 1.00 96.75 73 ASP A O 1
ATOM 584 N N . PRO A 1 74 ? -2.160 -3.216 19.233 1.00 93.00 74 PRO A N 1
ATOM 585 C CA . PRO A 1 74 ? -1.735 -4.405 18.500 1.00 93.00 74 PRO A CA 1
ATOM 586 C C . PRO A 1 74 ? -2.720 -4.850 17.409 1.00 93.00 74 PRO A C 1
ATOM 588 O O . PRO A 1 74 ? -2.313 -5.575 16.498 1.00 93.00 74 PRO A O 1
ATOM 591 N N . LYS A 1 75 ? -3.990 -4.436 17.454 1.00 94.19 75 LYS A N 1
ATOM 592 C CA . LYS A 1 75 ? -4.989 -4.693 16.405 1.00 94.19 75 LYS A CA 1
ATOM 593 C C . LYS A 1 75 ? -4.772 -3.821 15.173 1.00 94.19 75 LYS A C 1
ATOM 595 O O . LYS A 1 75 ? -5.227 -4.184 14.092 1.00 94.19 75 LYS A O 1
ATOM 600 N N . ASN A 1 76 ? -4.050 -2.711 15.300 1.00 96.00 76 ASN A N 1
ATOM 601 C CA . ASN A 1 76 ? -3.717 -1.857 14.174 1.00 96.00 76 ASN A CA 1
ATOM 602 C C . ASN A 1 76 ? -2.683 -2.536 13.262 1.00 96.00 76 ASN A C 1
ATOM 604 O O . ASN A 1 76 ? -1.499 -2.659 13.586 1.00 96.00 76 ASN A O 1
ATOM 608 N N . THR A 1 77 ? -3.126 -2.982 12.092 1.00 94.06 77 THR A N 1
ATOM 609 C CA . THR A 1 77 ? -2.281 -3.663 11.101 1.00 94.06 77 THR A CA 1
ATOM 610 C C . THR A 1 77 ? -1.567 -2.705 10.151 1.00 94.06 77 THR A C 1
ATOM 612 O O . THR A 1 77 ? -0.663 -3.133 9.443 1.00 94.06 77 THR A O 1
ATOM 615 N N . TYR A 1 78 ? -1.886 -1.406 10.175 1.00 94.69 78 TYR A N 1
ATOM 616 C CA . TYR A 1 78 ? -1.457 -0.437 9.159 1.00 94.69 78 TYR A CA 1
ATOM 617 C C . TYR A 1 78 ? 0.067 -0.324 8.974 1.00 94.69 78 TYR A C 1
ATOM 619 O O . TYR A 1 78 ? 0.547 -0.053 7.878 1.00 94.69 78 TYR A O 1
ATOM 627 N N . ARG A 1 79 ? 0.843 -0.527 10.047 1.00 91.81 79 ARG A N 1
ATOM 628 C CA . ARG A 1 79 ? 2.316 -0.435 10.033 1.00 91.81 79 ARG A CA 1
ATOM 629 C C . ARG A 1 79 ? 3.019 -1.791 9.931 1.00 91.81 79 ARG A C 1
ATOM 631 O O . ARG A 1 79 ? 4.246 -1.845 9.988 1.00 91.81 79 ARG A O 1
ATOM 638 N N . LYS A 1 80 ? 2.275 -2.894 9.844 1.00 93.00 80 LYS A N 1
ATOM 639 C CA . LYS A 1 80 ? 2.847 -4.243 9.881 1.00 93.00 80 LYS A CA 1
ATOM 640 C C . LYS A 1 80 ? 3.231 -4.684 8.476 1.00 93.00 80 LYS A C 1
ATOM 642 O O . LYS A 1 80 ? 2.395 -4.681 7.588 1.00 93.00 80 LYS A O 1
ATOM 647 N N . GLY A 1 81 ? 4.485 -5.100 8.297 1.00 90.81 81 GLY A N 1
ATOM 648 C CA . GLY A 1 81 ? 4.934 -5.686 7.031 1.00 90.81 81 GLY A CA 1
ATOM 649 C C . GLY A 1 81 ? 4.906 -4.714 5.850 1.00 90.81 81 GLY A C 1
ATOM 650 O O . GLY A 1 81 ? 4.646 -5.141 4.732 1.00 90.81 81 GLY A O 1
ATOM 651 N N . VAL A 1 82 ? 5.177 -3.424 6.085 1.00 92.00 82 VAL A N 1
ATOM 652 C CA . VAL A 1 82 ? 5.123 -2.385 5.045 1.00 92.00 82 VAL A CA 1
ATOM 653 C C . VAL A 1 82 ? 6.498 -1.808 4.714 1.00 92.00 82 VAL A C 1
ATOM 655 O O . VAL A 1 82 ? 7.346 -1.625 5.589 1.00 92.00 82 VAL A O 1
ATOM 658 N N . TYR A 1 83 ? 6.702 -1.461 3.447 1.00 89.31 83 TYR A N 1
ATOM 659 C CA . TYR A 1 83 ? 7.716 -0.502 3.033 1.00 89.31 83 TYR A CA 1
ATOM 660 C C . TYR A 1 83 ? 7.134 0.902 3.132 1.00 89.31 83 TYR A C 1
ATOM 662 O O . TYR A 1 83 ? 6.148 1.229 2.471 1.00 89.31 83 TYR A O 1
ATOM 670 N N . THR A 1 84 ? 7.761 1.736 3.955 1.00 87.56 84 THR A N 1
ATOM 671 C CA . THR A 1 84 ? 7.354 3.127 4.116 1.00 87.56 84 THR A CA 1
ATOM 672 C C . THR A 1 84 ? 8.077 4.029 3.122 1.00 87.56 84 THR A C 1
ATOM 674 O O . THR A 1 84 ? 9.297 3.942 2.931 1.00 87.56 84 THR A O 1
ATOM 677 N N . SER A 1 85 ? 7.314 4.912 2.486 1.00 83.31 85 SER A N 1
ATOM 678 C CA . SER A 1 85 ? 7.827 5.977 1.630 1.00 83.31 85 SER A CA 1
ATOM 679 C C . SER A 1 85 ? 7.007 7.252 1.807 1.00 83.31 85 SER A C 1
ATOM 681 O O . SER A 1 85 ? 5.925 7.251 2.399 1.00 83.31 85 SER A O 1
ATOM 683 N N . ILE A 1 86 ? 7.551 8.364 1.321 1.00 82.12 86 ILE A N 1
ATOM 684 C CA . ILE A 1 86 ? 6.851 9.641 1.261 1.00 82.12 86 ILE A CA 1
ATOM 685 C C . ILE A 1 86 ? 6.961 10.207 -0.154 1.00 82.12 86 ILE A C 1
ATOM 687 O O . ILE A 1 86 ? 7.974 10.018 -0.825 1.00 82.12 86 ILE A O 1
ATOM 691 N N . THR A 1 87 ? 5.946 10.925 -0.627 1.00 75.38 87 THR A N 1
ATOM 692 C CA . THR A 1 87 ? 6.094 11.724 -1.857 1.00 75.38 87 THR A CA 1
ATOM 693 C C . THR A 1 87 ? 6.958 12.947 -1.586 1.00 75.38 87 THR A C 1
ATOM 695 O O . THR A 1 87 ? 6.819 13.541 -0.521 1.00 75.38 87 THR A O 1
ATOM 698 N N . GLY A 1 88 ? 7.696 13.435 -2.584 1.00 66.56 88 GLY A N 1
ATOM 699 C CA . GLY A 1 88 ? 8.522 14.644 -2.464 1.00 66.56 88 GLY A CA 1
ATOM 700 C C . GLY A 1 88 ? 7.782 15.960 -2.170 1.00 66.56 88 GLY A C 1
ATOM 701 O O . GLY A 1 88 ? 8.444 16.966 -1.979 1.00 66.56 88 GLY A O 1
ATOM 702 N N . GLY A 1 89 ? 6.440 15.977 -2.116 1.00 62.78 89 GLY A N 1
ATOM 703 C CA . GLY A 1 89 ? 5.671 17.165 -1.725 1.00 62.78 89 GLY A CA 1
ATOM 704 C C . GLY A 1 89 ? 5.899 18.348 -2.672 1.00 62.78 89 GLY A C 1
ATOM 705 O O . GLY A 1 89 ? 6.586 19.304 -2.333 1.00 62.78 89 GLY A O 1
ATOM 706 N N . GLY A 1 90 ? 5.345 18.289 -3.888 1.00 56.91 90 GLY A N 1
ATOM 707 C CA . GLY A 1 90 ? 5.517 19.372 -4.866 1.00 56.91 90 GLY A CA 1
ATOM 708 C C . GLY A 1 90 ? 5.059 20.743 -4.337 1.00 56.91 90 GLY A C 1
ATOM 709 O O . GLY A 1 90 ? 4.061 20.824 -3.620 1.00 56.91 90 GLY A O 1
ATOM 710 N N . HIS A 1 91 ? 5.781 21.809 -4.709 1.00 56.62 91 HIS A N 1
ATOM 711 C CA . HIS A 1 91 ? 5.457 23.228 -4.456 1.00 56.62 91 HIS A CA 1
ATOM 712 C C . HIS A 1 91 ? 5.066 23.573 -3.001 1.00 56.62 91 HIS A C 1
ATOM 714 O O . HIS A 1 91 ? 4.110 24.307 -2.766 1.00 56.62 91 HIS A O 1
ATOM 720 N N . GLY A 1 92 ? 5.782 23.030 -2.010 1.00 64.06 92 GLY A N 1
ATOM 721 C CA . GLY A 1 92 ? 5.531 23.319 -0.588 1.00 64.06 92 GLY A CA 1
ATOM 722 C C . GLY 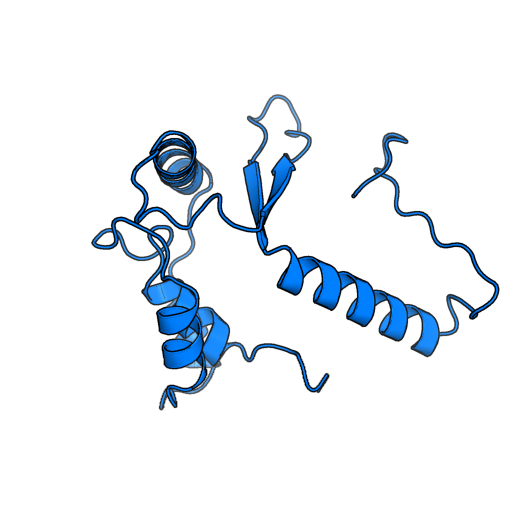A 1 92 ? 4.349 22.553 0.021 1.00 64.06 92 GLY A C 1
ATOM 723 O O . GLY A 1 92 ? 3.967 22.806 1.162 1.00 64.06 92 GLY A O 1
ATOM 724 N N . GLY A 1 93 ? 3.763 21.603 -0.714 1.00 67.94 93 GLY A N 1
ATOM 725 C CA . GLY A 1 93 ? 2.732 20.717 -0.189 1.00 67.94 93 GLY A CA 1
ATOM 726 C C . GLY A 1 93 ? 3.300 19.665 0.765 1.00 67.94 93 GLY A C 1
ATOM 727 O O . GLY A 1 93 ? 4.396 19.148 0.562 1.00 67.94 93 GLY A O 1
ATOM 728 N N . THR A 1 94 ? 2.520 19.275 1.776 1.00 72.69 94 THR A N 1
ATOM 729 C CA . THR A 1 94 ? 2.915 18.202 2.699 1.00 72.69 94 THR A CA 1
ATOM 730 C C . THR A 1 94 ? 3.204 16.905 1.920 1.00 72.69 94 THR A C 1
ATOM 732 O O . THR A 1 94 ? 2.395 16.519 1.059 1.00 72.69 94 THR A O 1
ATOM 735 N N . PRO A 1 95 ? 4.331 16.223 2.200 1.00 77.25 95 PRO A N 1
ATOM 736 C CA . PRO A 1 95 ? 4.603 14.865 1.737 1.00 77.25 95 PRO A CA 1
ATOM 737 C C . PRO A 1 95 ? 3.474 13.905 2.117 1.00 77.25 95 PRO A C 1
ATOM 739 O O . PRO A 1 95 ? 2.939 13.967 3.222 1.00 77.25 95 PRO A O 1
ATOM 742 N N . LEU A 1 96 ? 3.040 13.039 1.205 1.00 80.38 96 LEU A N 1
ATOM 743 C CA . LEU A 1 96 ? 2.081 11.977 1.495 1.00 80.38 96 LEU A CA 1
ATOM 744 C C . LEU A 1 96 ? 2.836 10.711 1.873 1.00 80.38 96 LEU A C 1
ATOM 746 O O . LEU A 1 96 ? 3.707 10.284 1.125 1.00 80.38 96 LEU A O 1
ATOM 750 N N . PHE A 1 97 ? 2.497 10.145 3.028 1.00 85.88 97 PHE A N 1
ATOM 751 C CA . PHE A 1 97 ? 3.045 8.884 3.507 1.00 85.88 97 PHE A CA 1
ATOM 752 C C . PHE A 1 97 ? 2.343 7.702 2.837 1.00 85.88 97 PHE A C 1
ATOM 754 O O . PHE A 1 97 ? 1.115 7.660 2.778 1.00 85.88 97 PHE A O 1
ATOM 761 N N . PHE A 1 98 ? 3.129 6.730 2.391 1.00 85.56 98 PHE A N 1
ATOM 762 C CA . PHE A 1 98 ? 2.669 5.467 1.833 1.00 85.56 98 PHE A CA 1
ATOM 763 C C . PHE A 1 98 ? 3.233 4.317 2.665 1.00 85.56 98 PHE A C 1
ATOM 765 O O . PHE A 1 98 ? 4.434 4.261 2.928 1.00 85.56 98 PHE A O 1
ATOM 772 N N . ALA A 1 99 ? 2.351 3.408 3.073 1.00 90.25 99 ALA A N 1
ATOM 773 C CA . ALA A 1 99 ? 2.686 2.153 3.734 1.00 90.25 99 ALA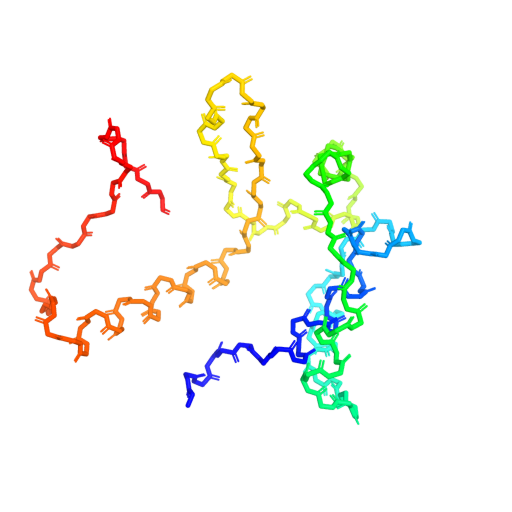 A CA 1
ATOM 774 C C . ALA A 1 99 ? 2.297 1.004 2.801 1.00 90.25 99 ALA A C 1
ATOM 776 O O . ALA A 1 99 ? 1.201 0.458 2.895 1.00 90.25 99 ALA A O 1
ATOM 777 N N . THR A 1 100 ? 3.177 0.693 1.854 1.00 88.69 100 THR A N 1
ATOM 778 C CA . THR A 1 100 ? 2.926 -0.355 0.859 1.00 88.69 100 THR A CA 1
ATOM 779 C C . THR A 1 100 ? 3.284 -1.711 1.446 1.00 88.69 100 THR A C 1
ATOM 781 O O . THR A 1 100 ? 4.380 -1.862 1.985 1.00 88.69 100 THR A O 1
ATOM 784 N N . ASP A 1 101 ? 2.412 -2.709 1.311 1.00 90.56 101 ASP A N 1
ATOM 785 C CA . ASP A 1 101 ? 2.706 -4.076 1.746 1.00 90.56 101 ASP A CA 1
ATOM 786 C C . ASP A 1 101 ? 3.989 -4.619 1.084 1.00 90.56 101 ASP A C 1
ATOM 788 O O . ASP A 1 101 ? 4.223 -4.453 -0.117 1.00 90.56 101 ASP A O 1
ATOM 792 N N . VAL A 1 102 ? 4.855 -5.262 1.873 1.00 90.69 102 VAL A N 1
ATOM 793 C CA . VAL A 1 102 ? 6.165 -5.757 1.416 1.00 90.69 102 VAL A CA 1
ATOM 794 C C . VAL A 1 102 ? 6.018 -6.818 0.324 1.00 90.69 102 VAL A C 1
ATOM 796 O O . VAL A 1 102 ? 6.812 -6.828 -0.623 1.00 90.69 102 VAL A O 1
ATOM 799 N N . ALA A 1 103 ? 5.036 -7.713 0.433 1.00 89.25 103 ALA A N 1
ATOM 800 C CA . ALA A 1 103 ? 4.846 -8.806 -0.515 1.00 89.25 103 ALA A CA 1
ATOM 801 C C . ALA A 1 103 ? 4.191 -8.321 -1.815 1.00 89.25 103 ALA A C 1
ATOM 803 O O . ALA A 1 103 ? 4.605 -8.726 -2.904 1.00 89.25 103 ALA A O 1
ATOM 804 N N . GLU A 1 104 ? 3.206 -7.430 -1.729 1.00 86.62 104 GLU A N 1
ATOM 805 C CA . GLU A 1 104 ? 2.632 -6.728 -2.880 1.00 86.62 104 GLU A CA 1
ATOM 806 C C . GLU A 1 104 ? 3.699 -5.925 -3.629 1.00 86.62 104 GLU A C 1
ATOM 808 O O . GLU A 1 104 ? 3.872 -6.094 -4.835 1.00 86.62 104 GLU A O 1
ATOM 813 N N . ASN A 1 105 ? 4.512 -5.150 -2.912 1.00 88.00 105 ASN A N 1
ATOM 814 C CA . ASN A 1 105 ? 5.576 -4.352 -3.508 1.00 88.00 105 ASN A CA 1
ATOM 815 C C . ASN A 1 105 ? 6.608 -5.210 -4.267 1.00 88.00 105 ASN A C 1
ATOM 817 O O . ASN A 1 105 ? 7.016 -4.873 -5.380 1.00 88.00 105 ASN A O 1
ATOM 821 N N . ARG A 1 106 ? 7.001 -6.366 -3.710 1.00 88.25 106 ARG A N 1
ATOM 822 C CA . ARG A 1 106 ? 7.883 -7.325 -4.402 1.00 88.25 106 ARG A CA 1
ATOM 823 C C . ARG A 1 106 ? 7.234 -7.893 -5.664 1.00 88.25 106 ARG A C 1
ATOM 825 O O . ARG A 1 106 ? 7.902 -7.986 -6.694 1.00 88.25 106 ARG A O 1
ATOM 832 N N . ARG A 1 107 ? 5.942 -8.235 -5.614 1.00 88.75 107 ARG A N 1
ATOM 833 C CA . ARG A 1 107 ? 5.196 -8.737 -6.781 1.00 88.75 107 ARG A CA 1
ATOM 834 C C . ARG A 1 107 ? 5.051 -7.685 -7.872 1.00 88.75 107 ARG A C 1
ATOM 836 O O . ARG A 1 107 ? 5.210 -8.029 -9.043 1.00 88.75 107 ARG A O 1
ATOM 843 N N . HIS A 1 108 ? 4.817 -6.423 -7.516 1.00 86.75 108 HIS A N 1
ATOM 844 C CA . HIS A 1 108 ? 4.784 -5.316 -8.475 1.00 86.75 108 HIS A CA 1
ATOM 845 C C . HIS A 1 108 ? 6.124 -5.175 -9.200 1.00 86.75 108 HIS A C 1
ATOM 847 O O . HIS A 1 108 ? 6.150 -5.188 -10.430 1.00 86.75 108 HIS A O 1
ATOM 853 N N . ARG A 1 109 ? 7.243 -5.158 -8.464 1.00 86.69 109 ARG A N 1
ATOM 854 C CA . ARG A 1 109 ? 8.587 -5.078 -9.063 1.00 86.69 109 ARG A CA 1
ATOM 855 C C . ARG A 1 109 ? 8.905 -6.274 -9.957 1.00 86.69 109 ARG A C 1
ATOM 857 O O . ARG A 1 109 ? 9.365 -6.089 -11.079 1.00 86.69 109 ARG A O 1
ATOM 864 N N . ALA A 1 110 ? 8.602 -7.491 -9.505 1.00 88.56 110 ALA A N 1
ATOM 865 C CA . ALA A 1 110 ? 8.809 -8.697 -10.307 1.00 88.56 110 ALA A CA 1
ATOM 866 C C . ALA A 1 110 ? 7.959 -8.690 -11.590 1.00 88.56 110 ALA A C 1
ATOM 868 O O . ALA A 1 110 ? 8.440 -9.055 -12.662 1.00 88.56 110 ALA A O 1
ATOM 869 N N . THR A 1 111 ? 6.701 -8.254 -11.496 1.00 88.94 111 THR A N 1
ATOM 870 C CA . THR A 1 111 ? 5.789 -8.172 -12.646 1.00 88.94 111 THR A CA 1
ATOM 871 C C . THR A 1 111 ? 6.255 -7.129 -13.650 1.00 88.94 111 THR A C 1
ATOM 873 O O . THR A 1 111 ? 6.299 -7.422 -14.843 1.00 88.94 111 THR A O 1
ATOM 876 N N . PHE A 1 112 ? 6.665 -5.949 -13.183 1.00 88.25 112 PHE A N 1
ATOM 877 C CA . PHE A 1 112 ? 7.166 -4.896 -14.060 1.00 88.25 112 PHE A CA 1
ATOM 878 C C . PHE A 1 112 ? 8.496 -5.280 -14.721 1.00 88.25 112 PHE A C 1
ATOM 880 O O . PHE A 1 112 ? 8.654 -5.084 -15.921 1.00 88.25 112 PHE A O 1
ATOM 887 N N . GLY A 1 113 ? 9.410 -5.932 -13.995 1.00 88.88 113 GLY A N 1
ATOM 888 C CA . GLY A 1 113 ? 10.642 -6.473 -14.581 1.00 88.88 113 GLY A CA 1
ATOM 889 C C . GLY A 1 113 ? 10.369 -7.496 -15.690 1.00 88.88 113 GLY A C 1
ATOM 890 O O . GLY A 1 113 ? 10.957 -7.419 -16.767 1.00 88.88 113 GLY A O 1
ATOM 891 N N . ARG A 1 114 ? 9.410 -8.413 -15.484 1.00 89.69 114 ARG A N 1
ATOM 892 C CA . ARG A 1 114 ? 8.972 -9.342 -16.544 1.00 89.69 114 ARG A CA 1
ATOM 893 C C . ARG A 1 114 ? 8.381 -8.614 -17.748 1.00 89.69 114 ARG A C 1
ATOM 895 O O . ARG A 1 114 ? 8.635 -9.031 -18.874 1.00 89.69 114 ARG A O 1
ATOM 902 N N . PHE A 1 115 ? 7.608 -7.554 -17.516 1.00 90.94 115 PHE A N 1
ATOM 903 C CA . PHE A 1 115 ? 7.044 -6.733 -18.583 1.00 90.94 115 PHE A CA 1
ATOM 904 C C . PHE A 1 115 ? 8.141 -6.057 -19.418 1.00 90.94 115 PHE A C 1
ATOM 906 O O . PHE A 1 115 ? 8.156 -6.242 -20.630 1.00 90.94 115 PHE A O 1
ATOM 913 N N . LEU A 1 116 ? 9.101 -5.372 -18.788 1.00 92.62 116 LEU A N 1
ATOM 914 C CA . LEU A 1 116 ? 10.222 -4.728 -19.490 1.00 92.62 116 LEU A CA 1
ATOM 915 C C . LEU A 1 116 ? 11.058 -5.723 -20.304 1.00 92.62 116 LEU A C 1
ATOM 917 O O . LEU A 1 116 ? 11.487 -5.430 -21.422 1.00 92.62 116 LEU A O 1
ATOM 921 N N . ARG A 1 117 ? 11.270 -6.925 -19.760 1.00 91.69 117 ARG A N 1
ATOM 922 C CA . ARG A 1 117 ? 11.948 -8.001 -20.486 1.00 91.69 117 ARG A CA 1
ATOM 923 C C . ARG A 1 117 ? 11.144 -8.440 -21.709 1.00 91.69 117 ARG A C 1
ATOM 925 O O . ARG A 1 117 ? 11.707 -8.623 -22.780 1.00 91.69 117 ARG A O 1
ATOM 932 N N . ALA A 1 118 ? 9.827 -8.593 -21.567 1.00 93.25 118 ALA A N 1
ATOM 933 C CA . ALA A 1 118 ? 8.950 -8.985 -22.669 1.00 93.25 118 ALA A CA 1
ATOM 934 C C . ALA A 1 118 ? 8.898 -7.938 -23.794 1.00 93.25 118 ALA A C 1
ATOM 936 O O . ALA A 1 118 ? 8.678 -8.300 -24.946 1.00 93.25 118 ALA A O 1
ATOM 937 N N . THR A 1 119 ? 9.129 -6.659 -23.484 1.00 95.38 119 THR A N 1
ATOM 938 C CA . THR A 1 119 ? 9.236 -5.592 -24.490 1.00 95.38 119 THR A CA 1
ATOM 939 C C . THR A 1 119 ? 10.621 -5.496 -25.138 1.00 95.38 119 THR A C 1
ATOM 941 O O . THR A 1 119 ? 10.814 -4.639 -25.993 1.00 95.38 119 THR A O 1
ATOM 944 N N . GLY A 1 120 ? 11.594 -6.322 -24.732 1.00 94.88 120 GLY A N 1
ATOM 945 C CA . GLY A 1 120 ? 12.975 -6.259 -25.224 1.00 94.88 120 GLY A CA 1
ATOM 946 C C . GLY A 1 120 ? 13.751 -5.027 -24.749 1.00 94.88 120 GLY A C 1
ATOM 947 O O . GLY A 1 120 ? 14.780 -4.698 -25.327 1.00 94.88 120 GLY A O 1
ATOM 948 N N . VAL A 1 121 ? 13.254 -4.330 -23.720 1.00 95.38 121 VAL A N 1
ATOM 949 C CA . VAL A 1 121 ? 13.915 -3.137 -23.159 1.00 95.38 121 VAL A CA 1
ATOM 950 C C . VAL A 1 121 ? 15.098 -3.531 -22.274 1.00 95.38 121 VAL A C 1
ATOM 952 O O . VAL A 1 121 ? 16.039 -2.755 -22.154 1.00 95.38 121 VAL A O 1
ATOM 955 N N . ILE A 1 122 ? 15.036 -4.717 -21.657 1.00 94.44 122 ILE A N 1
ATOM 956 C CA . ILE A 1 122 ? 16.090 -5.268 -20.796 1.00 94.44 122 ILE A CA 1
ATOM 957 C C . ILE A 1 122 ? 16.358 -6.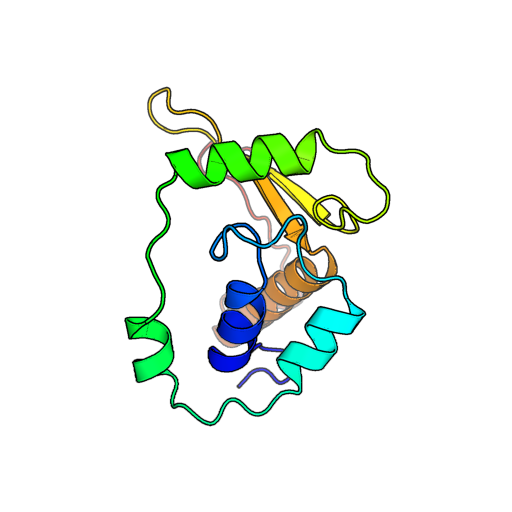746 -21.120 1.00 94.44 122 ILE A C 1
ATOM 959 O O . ILE A 1 122 ? 15.432 -7.495 -21.452 1.00 94.44 122 ILE A O 1
ATOM 963 N N . ASP A 1 123 ? 17.602 -7.171 -20.939 1.00 93.31 123 ASP A N 1
ATOM 964 C CA . ASP A 1 123 ? 18.116 -8.539 -21.044 1.00 93.31 123 ASP A CA 1
ATOM 965 C C . ASP A 1 123 ? 18.537 -9.091 -19.659 1.00 93.31 123 ASP A C 1
ATOM 967 O O . ASP A 1 123 ? 18.811 -8.308 -18.746 1.00 93.31 123 ASP A O 1
ATOM 971 N N . PRO A 1 124 ? 18.596 -10.425 -19.433 1.00 87.81 124 PRO A N 1
ATOM 972 C CA . PRO A 1 124 ? 19.133 -10.989 -18.192 1.00 87.81 124 PRO A CA 1
ATOM 973 C C . PRO A 1 124 ? 20.534 -10.517 -17.772 1.00 87.81 124 PRO A C 1
ATOM 975 O O . PRO A 1 124 ? 20.842 -10.621 -16.584 1.00 87.81 124 PRO A O 1
ATOM 978 N N . SER A 1 125 ? 21.377 -10.029 -18.689 1.00 91.94 125 SER A N 1
ATOM 979 C CA . SER A 1 125 ? 22.680 -9.443 -18.333 1.00 91.94 125 SER A CA 1
ATOM 980 C C . SER A 1 125 ? 22.609 -8.008 -17.810 1.00 91.94 125 SER A C 1
ATOM 982 O O . SER A 1 125 ? 23.608 -7.500 -17.298 1.00 91.94 125 SER A O 1
ATOM 984 N N . ASP A 1 126 ? 21.465 -7.341 -17.945 1.00 91.69 126 ASP A N 1
ATOM 985 C CA . ASP A 1 126 ? 21.342 -5.924 -17.631 1.00 91.69 126 ASP A CA 1
ATOM 986 C C . ASP A 1 126 ? 21.174 -5.673 -16.133 1.00 91.69 126 ASP A C 1
ATOM 988 O O . ASP A 1 126 ? 20.475 -6.388 -15.409 1.00 91.69 126 ASP A O 1
ATOM 992 N N . TRP A 1 127 ? 21.769 -4.574 -15.672 1.00 87.62 127 TRP A N 1
ATOM 993 C CA . TRP A 1 127 ? 21.533 -4.041 -14.338 1.00 87.62 127 TRP A CA 1
ATOM 994 C C . TRP A 1 127 ? 20.596 -2.834 -14.413 1.00 87.62 127 TRP A C 1
ATOM 996 O O . TRP A 1 127 ? 20.933 -1.800 -14.989 1.00 87.62 127 TRP A O 1
ATOM 1006 N N . VAL A 1 128 ? 19.405 -2.968 -13.825 1.00 83.31 128 VAL A N 1
ATOM 1007 C CA . VAL A 1 128 ? 18.364 -1.933 -13.854 1.00 83.31 128 VAL A CA 1
ATOM 1008 C C . VAL A 1 128 ? 18.387 -1.123 -12.563 1.00 83.31 128 VAL A C 1
ATOM 1010 O O . VAL A 1 128 ? 18.225 -1.670 -11.471 1.00 83.31 128 VAL A O 1
ATOM 1013 N N . LEU A 1 129 ? 18.516 0.197 -12.701 1.00 82.31 129 LEU A N 1
ATOM 1014 C CA . LEU A 1 129 ? 18.453 1.159 -11.604 1.00 82.31 129 LEU A CA 1
ATOM 1015 C C . LEU A 1 129 ? 17.237 2.075 -11.777 1.00 82.31 129 LEU A C 1
ATOM 1017 O O . LEU A 1 129 ? 17.055 2.679 -12.831 1.00 82.31 129 LEU A O 1
ATOM 1021 N N . SER A 1 130 ? 16.408 2.204 -10.739 1.00 72.25 130 SER A N 1
ATOM 1022 C CA . SER A 1 130 ? 15.317 3.186 -10.699 1.00 72.25 130 SER A CA 1
ATOM 1023 C C . SER A 1 130 ? 15.715 4.382 -9.838 1.00 72.25 130 SER A C 1
ATOM 1025 O O . SER A 1 130 ? 15.997 4.242 -8.647 1.00 72.25 130 SER A O 1
ATOM 1027 N N . THR A 1 131 ? 15.732 5.571 -10.435 1.00 72.06 131 THR A N 1
ATOM 1028 C CA . THR A 1 131 ? 16.071 6.827 -9.758 1.00 72.06 131 THR A CA 1
ATOM 1029 C C . THR A 1 131 ? 14.903 7.806 -9.812 1.00 72.06 131 THR A C 1
ATOM 1031 O O . THR A 1 131 ? 14.076 7.789 -10.725 1.00 72.06 131 THR A O 1
ATOM 1034 N N . HIS A 1 132 ? 14.815 8.670 -8.806 1.00 68.19 132 HIS A N 1
ATOM 1035 C CA . HIS A 1 132 ? 14.018 9.882 -8.876 1.00 68.19 132 HIS A CA 1
ATOM 1036 C C . HIS A 1 132 ? 14.621 10.817 -9.930 1.00 68.19 132 HIS A C 1
ATOM 1038 O O . HIS A 1 132 ? 15.839 10.849 -10.110 1.00 68.19 132 HIS A O 1
ATOM 1044 N N . CYS A 1 133 ? 13.805 11.661 -10.565 1.00 63.66 133 CYS A N 1
ATOM 1045 C CA . CYS A 1 133 ? 14.310 12.659 -11.517 1.00 63.66 133 CYS A CA 1
ATOM 1046 C C . CYS A 1 133 ? 15.297 13.666 -10.890 1.00 63.66 133 CYS A C 1
ATOM 1048 O O . CYS A 1 133 ? 16.043 14.312 -11.615 1.00 63.66 133 CYS A O 1
ATOM 1050 N N . ALA A 1 134 ? 15.330 13.768 -9.556 1.00 69.31 134 ALA A N 1
ATOM 1051 C CA . ALA A 1 134 ? 16.306 14.564 -8.806 1.00 69.31 134 ALA A CA 1
ATOM 1052 C C . ALA A 1 134 ? 17.629 13.828 -8.492 1.00 69.31 134 ALA A C 1
ATOM 1054 O O . ALA A 1 134 ? 18.476 14.386 -7.807 1.00 69.31 134 ALA A O 1
ATOM 1055 N N . GLY A 1 135 ? 17.819 12.592 -8.969 1.00 56.97 135 GLY A N 1
ATOM 1056 C CA . GLY A 1 135 ? 19.062 11.826 -8.805 1.00 56.97 135 GLY A CA 1
ATOM 1057 C C . GLY A 1 135 ? 19.114 10.905 -7.582 1.00 56.97 135 GLY A C 1
ATOM 1058 O O . GLY A 1 135 ? 20.007 10.065 -7.502 1.00 56.97 135 GLY A O 1
ATOM 1059 N N . ASP A 1 136 ? 18.147 10.992 -6.667 1.00 57.03 136 ASP A N 1
ATOM 1060 C CA . ASP A 1 136 ? 18.050 10.070 -5.530 1.00 57.03 136 ASP A CA 1
ATOM 1061 C C . ASP A 1 136 ? 17.597 8.672 -5.974 1.00 57.03 136 ASP A C 1
ATOM 1063 O O . ASP A 1 136 ? 16.751 8.529 -6.858 1.00 57.03 136 ASP A O 1
ATOM 1067 N N . LEU A 1 137 ? 18.108 7.616 -5.337 1.00 47.44 137 LEU A N 1
ATOM 1068 C CA . LEU A 1 137 ? 17.626 6.253 -5.583 1.00 47.44 137 LEU A CA 1
ATOM 1069 C C . LEU A 1 137 ? 16.167 6.122 -5.121 1.00 47.44 137 LEU A C 1
ATOM 1071 O O . LEU A 1 137 ? 15.862 6.340 -3.945 1.00 47.44 137 LEU A O 1
ATOM 1075 N N . TYR A 1 138 ? 15.265 5.740 -6.030 1.00 56.00 138 TYR A N 1
ATOM 1076 C CA . TYR A 1 138 ? 13.889 5.406 -5.664 1.00 56.00 138 TYR A CA 1
ATOM 1077 C C . TYR A 1 138 ? 13.846 3.940 -5.247 1.00 56.00 138 TYR A C 1
ATOM 1079 O O . TYR A 1 138 ? 14.453 3.087 -5.892 1.00 56.00 138 TYR A O 1
ATOM 1087 N N . ARG A 1 139 ? 13.165 3.648 -4.137 1.00 54.22 139 ARG A N 1
ATOM 1088 C CA . ARG A 1 139 ? 13.082 2.278 -3.625 1.00 54.22 139 ARG A CA 1
ATOM 1089 C C . ARG A 1 139 ? 12.231 1.391 -4.511 1.00 54.22 139 ARG A C 1
ATOM 1091 O O . ARG A 1 139 ? 11.035 1.702 -4.702 1.00 54.22 139 ARG A O 1
#

Foldseek 3Di:
DPPPDADLQLVLLQVCQDCQQDVPHPARDDPVVSVVSSPDPDPDDNVVSVVPGDDGDPVSLVVSVVSLVPDPPPPHCQQPQFDWDWPPAPPVHDTDIDTHHNVVVVVVVVVVVVVCVVVVVDDPVDDDFDADPVGHGDD

Sequence (139 aa):
MAPDAYTLEQVLAVARSHPFYERTMTYPPDPATVAQLQDSKARRGDEALLKAQKPICKRDLYKVIQRLVNDVDPKNTYRKGVYTSITGGGHGGTPLFFATDVAENRRHRATFGRFLRATGVIDPSDWVLSTHCAGDLYR

Organism: Metarhizium anisopliae (strain ARSEF 549) (NCBI:txid3151832)

Radius of gyration: 17.62 Å; chains: 1; bounding box: 45×39×45 Å

pLDDT: mean 83.93, std 12.52, range [44.59, 96.75]